Protein AF-A0A381XZ27-F1 (afdb_monomer)

pLDDT: mean 85.84, std 11.31, range [54.41, 98.31]

Solvent-accessible surface area (backbone atoms only — not comparable to full-atom values): 4743 Å² total; per-residue (Å²): 134,87,82,53,70,68,58,55,52,53,52,52,55,59,58,56,59,68,64,72,80,69,72,88,74,86,70,75,77,78,86,76,81,84,76,83,74,84,76,57,49,49,76,47,62,52,100,85,61,55,76,50,64,47,37,93,44,70,70,16,26,51,49,34,49,57,49,55,67,69,73,108

Structure (mmCIF, N/CA/C/O backbone):
data_AF-A0A381XZ27-F1
#
_entry.id   AF-A0A381XZ27-F1
#
loop_
_atom_site.group_PDB
_atom_site.id
_atom_site.type_symbol
_atom_site.label_atom_id
_atom_site.label_alt_id
_atom_site.label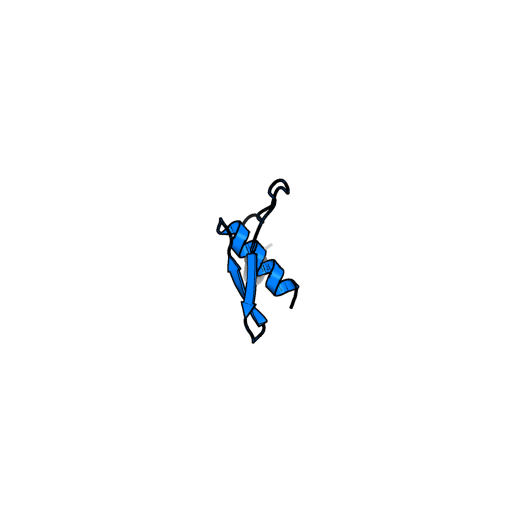_comp_id
_atom_site.label_asym_id
_atom_site.label_entity_id
_atom_site.label_seq_id
_atom_site.pdbx_PDB_ins_code
_atom_site.Cartn_x
_atom_site.Cartn_y
_atom_site.Cartn_z
_atom_site.occupancy
_atom_site.B_iso_or_equiv
_atom_site.auth_seq_id
_atom_site.auth_comp_id
_atom_site.auth_asym_id
_atom_site.auth_atom_id
_atom_site.pdbx_PDB_model_num
ATOM 1 N N . MET A 1 1 ? 1.281 0.411 72.330 1.00 54.41 1 MET A N 1
ATOM 2 C CA . MET A 1 1 ? 2.526 0.149 71.571 1.00 54.41 1 MET A CA 1
ATOM 3 C C . MET A 1 1 ? 2.803 1.374 70.695 1.00 54.41 1 MET A C 1
ATOM 5 O O . MET A 1 1 ? 2.006 1.651 69.810 1.00 54.41 1 MET A O 1
ATOM 9 N N . LYS A 1 2 ? 3.805 2.210 71.018 1.00 58.97 2 LYS A N 1
ATOM 10 C CA . LYS A 1 2 ? 4.068 3.466 70.282 1.00 58.97 2 LYS A CA 1
ATOM 11 C C . LYS A 1 2 ? 4.806 3.138 68.983 1.00 58.97 2 LYS A C 1
ATOM 13 O O . LYS A 1 2 ? 5.981 2.798 69.027 1.00 58.97 2 LYS A O 1
ATOM 18 N N . LEU A 1 3 ? 4.109 3.218 67.850 1.00 61.81 3 LEU A N 1
ATOM 19 C CA . LEU A 1 3 ? 4.715 3.032 66.534 1.00 61.81 3 LEU A CA 1
ATOM 20 C C . LEU A 1 3 ? 5.661 4.206 66.231 1.00 61.81 3 LEU A C 1
ATOM 22 O O . LEU A 1 3 ? 5.248 5.367 66.197 1.00 61.81 3 LEU A O 1
ATOM 26 N N . ASN A 1 4 ? 6.933 3.877 66.055 1.00 76.94 4 ASN A N 1
ATOM 27 C CA . ASN A 1 4 ? 8.076 4.762 65.869 1.00 76.94 4 ASN A CA 1
ATOM 28 C C . ASN A 1 4 ? 7.930 5.538 64.551 1.00 76.94 4 ASN A C 1
ATOM 30 O O . ASN A 1 4 ? 7.614 4.953 63.517 1.00 76.94 4 ASN A O 1
ATOM 34 N N . SER A 1 5 ? 8.183 6.852 64.578 1.00 77.69 5 SER A N 1
ATOM 35 C CA . SER A 1 5 ? 7.997 7.750 63.420 1.00 77.69 5 SER A CA 1
ATOM 36 C C . SER A 1 5 ? 8.729 7.257 62.163 1.00 77.69 5 SER A C 1
ATOM 38 O O . SER A 1 5 ? 8.192 7.301 61.060 1.00 77.69 5 SER A O 1
ATOM 40 N N . THR A 1 6 ? 9.908 6.661 62.341 1.00 81.31 6 THR A N 1
ATOM 41 C CA . THR A 1 6 ? 10.713 6.064 61.270 1.00 81.31 6 THR A CA 1
ATOM 42 C C . THR A 1 6 ? 10.008 4.900 60.570 1.00 81.31 6 THR A C 1
ATOM 44 O O . THR A 1 6 ? 10.075 4.788 59.350 1.00 81.31 6 THR A O 1
ATOM 47 N N . ILE A 1 7 ? 9.269 4.064 61.312 1.00 82.06 7 ILE A N 1
ATOM 48 C CA . ILE A 1 7 ? 8.523 2.935 60.736 1.00 82.06 7 ILE A CA 1
ATOM 49 C C . ILE A 1 7 ? 7.389 3.446 59.845 1.00 82.06 7 ILE A C 1
ATOM 51 O O . ILE A 1 7 ? 7.162 2.879 58.778 1.00 82.06 7 ILE A O 1
ATOM 55 N N . LYS A 1 8 ? 6.734 4.551 60.234 1.00 81.38 8 LYS A N 1
ATOM 56 C CA . LYS A 1 8 ? 5.680 5.199 59.435 1.00 81.38 8 LYS A CA 1
ATOM 57 C C . LYS A 1 8 ? 6.221 5.762 58.119 1.00 81.38 8 LYS A C 1
ATOM 59 O O . LYS A 1 8 ? 5.589 5.602 57.083 1.00 81.38 8 LYS A O 1
ATOM 64 N N . ILE A 1 9 ? 7.401 6.384 58.152 1.00 83.62 9 ILE A N 1
ATOM 65 C CA . ILE A 1 9 ? 8.047 6.939 56.951 1.00 83.62 9 ILE A CA 1
ATOM 66 C C . ILE A 1 9 ? 8.386 5.820 55.959 1.00 83.62 9 ILE A C 1
ATOM 68 O O . ILE A 1 9 ? 8.094 5.946 54.772 1.00 83.62 9 ILE A O 1
ATOM 72 N N . ILE A 1 10 ? 8.923 4.699 56.448 1.00 85.81 10 ILE A N 1
ATOM 73 C CA . ILE A 1 10 ? 9.259 3.543 55.603 1.00 85.81 10 ILE A CA 1
ATOM 74 C C . ILE A 1 10 ? 7.997 2.932 54.978 1.00 85.81 10 ILE A C 1
ATOM 76 O O . ILE A 1 10 ? 8.004 2.594 53.797 1.00 85.81 10 ILE A O 1
ATOM 80 N N . THR A 1 11 ? 6.894 2.838 55.730 1.00 82.19 11 THR A N 1
ATOM 81 C CA . THR A 1 11 ? 5.629 2.308 55.187 1.00 82.19 11 THR A CA 1
ATOM 82 C C . THR A 1 11 ? 5.013 3.228 54.134 1.00 82.19 11 THR A C 1
ATOM 84 O O . THR A 1 11 ? 4.528 2.735 53.119 1.00 82.19 11 THR A O 1
ATOM 87 N N . ILE A 1 12 ? 5.068 4.549 54.325 1.00 83.69 12 ILE A N 1
ATOM 88 C CA . ILE A 1 12 ? 4.568 5.525 53.341 1.00 83.69 12 ILE A CA 1
ATOM 89 C C . ILE A 1 12 ? 5.407 5.492 52.057 1.00 83.69 12 ILE A C 1
ATOM 91 O O . ILE A 1 12 ? 4.850 5.497 50.960 1.00 83.69 12 ILE A O 1
ATOM 95 N N . LEU A 1 13 ? 6.735 5.408 52.183 1.00 81.75 13 LEU A N 1
ATOM 96 C CA . LEU A 1 13 ? 7.637 5.355 51.032 1.00 81.75 13 LEU A CA 1
ATOM 97 C C . LEU A 1 13 ? 7.460 4.061 50.220 1.00 81.75 13 LEU A C 1
ATOM 99 O O . LEU A 1 13 ? 7.421 4.105 48.992 1.00 81.75 13 LEU A O 1
ATOM 103 N N . ALA A 1 14 ? 7.287 2.922 50.899 1.00 79.94 14 ALA A N 1
ATOM 104 C CA . ALA A 1 14 ? 7.018 1.641 50.249 1.00 79.94 14 ALA A CA 1
ATOM 105 C C . ALA A 1 14 ? 5.661 1.632 49.521 1.00 79.94 14 ALA A C 1
ATOM 107 O O . ALA A 1 14 ? 5.568 1.143 48.397 1.00 79.94 14 ALA A O 1
ATOM 108 N N . LEU A 1 15 ? 4.621 2.223 50.120 1.00 79.56 15 LEU A N 1
ATOM 109 C CA . LEU A 1 15 ? 3.290 2.304 49.513 1.00 79.56 15 LEU A CA 1
ATOM 110 C C . LEU A 1 15 ? 3.251 3.254 48.301 1.00 79.56 15 LEU A C 1
ATOM 112 O O . LEU A 1 15 ? 2.563 2.972 47.321 1.00 79.56 15 LEU A O 1
ATOM 116 N N . GLY A 1 16 ? 4.023 4.346 48.337 1.00 75.31 16 GLY A N 1
ATOM 117 C CA . GLY A 1 16 ? 4.146 5.290 47.222 1.00 75.31 16 GLY A CA 1
ATOM 118 C C . GLY A 1 16 ? 4.825 4.698 45.981 1.00 75.31 16 GLY A C 1
ATOM 119 O O . GLY A 1 16 ? 4.463 5.048 44.862 1.00 75.31 16 GLY A O 1
ATOM 120 N N . CYS A 1 17 ? 5.760 3.758 46.155 1.00 73.50 17 CYS A N 1
ATOM 121 C CA . CYS A 1 17 ? 6.472 3.116 45.044 1.00 73.50 17 CYS A CA 1
ATOM 122 C C . CYS A 1 17 ? 5.544 2.248 44.168 1.00 73.50 17 CYS A C 1
ATOM 124 O O . CYS A 1 17 ? 5.654 2.261 42.942 1.00 73.50 17 CYS A O 1
ATOM 126 N N . CYS A 1 18 ? 4.575 1.559 44.779 1.00 65.31 18 CYS A N 1
ATOM 127 C CA . CYS A 1 18 ? 3.648 0.668 44.071 1.00 65.31 18 CYS A CA 1
ATOM 128 C C . CYS A 1 18 ? 2.655 1.406 43.154 1.00 65.31 18 CYS A C 1
ATOM 130 O O . CYS A 1 18 ? 2.144 0.819 42.202 1.00 65.31 18 CYS A O 1
ATOM 132 N N . LEU A 1 19 ? 2.381 2.687 43.416 1.00 69.50 19 LEU A N 1
ATOM 133 C CA . LEU A 1 19 ? 1.391 3.475 42.672 1.00 69.50 19 LEU A CA 1
ATOM 134 C C . LEU A 1 19 ? 1.942 4.069 41.361 1.00 69.50 19 LEU A C 1
ATOM 136 O O . LEU A 1 19 ? 1.159 4.422 40.483 1.00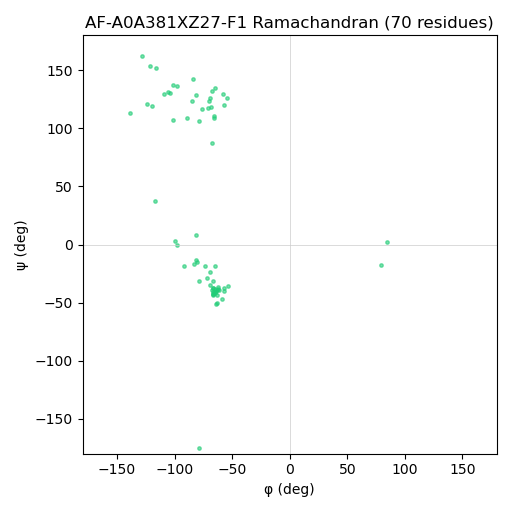 69.50 19 LEU A O 1
ATOM 140 N N . SER A 1 20 ? 3.266 4.131 41.181 1.00 70.94 20 SER A N 1
ATOM 141 C CA . SER A 1 20 ? 3.888 4.775 40.009 1.00 70.94 20 SER A CA 1
ATOM 142 C C . SER A 1 20 ? 3.926 3.914 38.738 1.00 70.94 20 SER A C 1
ATOM 144 O O . SER A 1 20 ? 4.149 4.452 37.659 1.00 70.94 20 SER A O 1
ATOM 146 N N . CYS A 1 21 ? 3.708 2.596 38.823 1.00 69.81 21 CYS A N 1
ATOM 147 C CA . CYS A 1 21 ? 3.819 1.689 37.664 1.00 69.81 21 CYS A CA 1
ATOM 148 C C . CYS A 1 21 ? 2.485 1.345 36.975 1.00 69.81 21 CYS A C 1
ATOM 150 O O . CYS A 1 21 ? 2.490 0.610 35.995 1.00 69.81 21 CYS A O 1
ATOM 152 N N . SER A 1 22 ? 1.346 1.857 37.457 1.00 72.12 22 SER A N 1
ATOM 153 C CA . SER A 1 22 ? 0.010 1.441 36.982 1.00 72.12 22 SER A CA 1
ATOM 154 C C . SER A 1 22 ? -0.785 2.575 36.324 1.00 72.12 22 SER A C 1
ATOM 156 O O . SER A 1 22 ? -1.997 2.682 36.507 1.00 72.12 22 SER A O 1
ATOM 158 N N . GLY A 1 23 ? -0.114 3.453 35.574 1.00 73.81 23 GLY A N 1
ATOM 159 C CA . GLY A 1 23 ? -0.803 4.455 34.761 1.00 73.81 23 GLY A CA 1
ATOM 160 C C . GLY A 1 23 ? -1.574 3.784 33.613 1.00 73.81 23 GLY A C 1
ATOM 161 O O . GLY A 1 23 ? -0.991 2.945 32.923 1.00 73.81 23 GLY A O 1
ATOM 162 N N . PRO A 1 24 ? -2.856 4.116 33.373 1.00 73.19 24 PRO A N 1
ATOM 163 C CA . PRO A 1 24 ? -3.585 3.581 32.231 1.00 73.19 24 PRO A CA 1
ATOM 164 C C . PRO A 1 24 ? -2.955 4.107 30.938 1.00 73.19 24 PRO A C 1
ATOM 166 O O . PRO A 1 24 ? -3.035 5.293 30.620 1.00 73.19 24 PRO A O 1
ATOM 169 N N . VAL A 1 25 ? -2.312 3.219 30.183 1.00 74.31 25 VAL A N 1
ATOM 170 C CA . VAL A 1 25 ? -1.906 3.506 28.808 1.00 74.31 25 VAL A CA 1
ATOM 171 C C . VAL A 1 25 ? -3.163 3.405 27.951 1.00 74.31 25 VAL A C 1
ATOM 173 O O . VAL A 1 25 ? -3.761 2.334 27.852 1.00 74.31 25 VAL A O 1
ATOM 176 N N . ASN A 1 26 ? -3.580 4.514 27.337 1.00 77.31 26 ASN A N 1
ATOM 177 C CA . ASN A 1 26 ? -4.624 4.497 26.314 1.00 77.31 26 ASN A CA 1
ATOM 178 C C . ASN A 1 26 ? -4.073 3.766 25.087 1.00 77.31 26 ASN A C 1
ATOM 180 O O . ASN A 1 26 ? -3.474 4.373 24.200 1.00 77.31 26 ASN A O 1
ATOM 184 N N . HIS A 1 27 ? -4.220 2.444 25.065 1.00 75.19 27 HIS A N 1
ATOM 185 C CA . HIS A 1 27 ? -3.868 1.652 23.903 1.00 75.19 27 HIS A CA 1
ATOM 186 C C . HIS A 1 27 ? -4.902 1.950 22.820 1.00 75.19 27 HIS A C 1
ATOM 188 O O . HIS A 1 27 ? -6.093 1.687 22.994 1.00 75.19 27 HIS A O 1
ATOM 194 N N . ILE A 1 28 ? -4.454 2.511 21.699 1.00 82.00 28 ILE A N 1
ATOM 195 C CA . ILE A 1 28 ? -5.292 2.650 20.509 1.00 82.00 28 ILE A CA 1
ATOM 196 C C . ILE A 1 28 ? -5.750 1.236 20.152 1.00 82.00 28 ILE A C 1
ATOM 198 O O . ILE A 1 28 ? -4.915 0.351 19.964 1.00 82.00 28 ILE A O 1
ATOM 202 N N . SER A 1 29 ? -7.058 0.976 20.136 1.00 82.31 29 SER A N 1
ATOM 203 C CA . SER A 1 29 ? -7.566 -0.356 19.802 1.00 82.31 29 SER A CA 1
ATOM 204 C C . SER A 1 29 ? -6.994 -0.779 18.444 1.00 82.31 29 SER A C 1
ATOM 206 O O . SER A 1 29 ? -7.137 -0.008 17.488 1.00 82.31 29 SER A O 1
ATOM 208 N N . PRO A 1 30 ? -6.343 -1.949 18.331 1.00 77.88 30 PRO A N 1
ATOM 209 C CA . PRO A 1 30 ? -5.769 -2.373 17.064 1.00 77.88 30 PRO A CA 1
ATOM 210 C C . PRO A 1 30 ? -6.869 -2.441 16.004 1.00 77.88 30 PRO A C 1
ATOM 212 O O . PRO A 1 30 ? -7.932 -3.022 16.230 1.00 77.88 30 PRO A O 1
ATOM 215 N N . TYR A 1 31 ? -6.628 -1.813 14.852 1.00 78.69 31 TYR A N 1
ATOM 216 C CA . TYR A 1 31 ? -7.556 -1.878 13.731 1.00 78.69 31 TYR A CA 1
ATOM 217 C C . TYR A 1 31 ? -7.595 -3.317 13.217 1.00 78.69 31 TYR A C 1
ATOM 219 O O . TYR A 1 31 ? -6.631 -3.809 12.631 1.00 78.69 31 TYR A O 1
ATOM 227 N N . GLN A 1 32 ? -8.708 -4.009 13.455 1.00 78.31 32 GLN A N 1
ATOM 228 C CA . GLN A 1 32 ? -8.924 -5.345 12.920 1.00 78.31 32 GLN A CA 1
ATOM 229 C C . GLN A 1 32 ? -9.586 -5.239 11.555 1.00 78.31 32 GLN A C 1
ATOM 231 O O . GLN A 1 32 ? -10.765 -4.902 11.427 1.00 78.31 32 GLN A O 1
ATOM 236 N N . TYR A 1 33 ? -8.811 -5.549 10.523 1.00 77.62 33 TYR A N 1
ATOM 237 C CA . TYR A 1 33 ? -9.341 -5.668 9.183 1.00 77.62 33 TYR A CA 1
ATOM 238 C C . TYR A 1 33 ? -10.233 -6.911 9.069 1.00 77.62 33 TYR A C 1
ATOM 240 O O . TYR A 1 33 ? -9.795 -8.025 9.345 1.00 77.62 33 TYR A O 1
ATOM 248 N N . LYS A 1 34 ? -11.491 -6.728 8.657 1.00 80.06 34 LYS A N 1
ATOM 249 C CA . LYS A 1 34 ? -12.509 -7.794 8.630 1.00 80.06 34 LYS A CA 1
ATOM 250 C C . LYS A 1 34 ? -12.451 -8.723 7.407 1.00 80.06 34 LYS A C 1
ATOM 252 O O . LYS A 1 34 ? -13.334 -9.546 7.248 1.00 80.06 34 LYS A O 1
ATOM 257 N N . GLY A 1 35 ? -11.424 -8.622 6.563 1.00 75.12 35 GLY A N 1
ATOM 258 C CA . GLY A 1 35 ? -11.145 -9.594 5.493 1.00 75.12 35 GLY A CA 1
ATOM 259 C C . GLY A 1 35 ? -11.993 -9.473 4.222 1.00 75.12 35 GLY A C 1
ATOM 260 O O . GLY A 1 35 ? -11.568 -9.955 3.180 1.00 75.12 35 GLY A O 1
ATOM 261 N N . ASP A 1 36 ? -13.136 -8.788 4.261 1.00 79.62 36 ASP A N 1
ATOM 262 C CA . ASP A 1 36 ? -14.104 -8.853 3.153 1.00 79.62 36 ASP A CA 1
ATOM 263 C C . ASP A 1 36 ? -13.791 -7.948 1.948 1.00 79.62 36 ASP A C 1
ATOM 265 O O . ASP A 1 36 ? -14.422 -8.091 0.899 1.00 79.62 36 ASP A O 1
ATOM 269 N N . LYS A 1 37 ? -12.861 -6.986 2.057 1.00 82.38 37 LYS A N 1
ATOM 270 C CA . LYS A 1 37 ? -12.482 -6.134 0.910 1.00 82.38 37 LYS A CA 1
ATOM 271 C C . LYS A 1 37 ? -11.210 -6.669 0.244 1.00 82.38 37 LYS A C 1
ATOM 273 O O . LYS A 1 37 ? -10.224 -7.015 0.895 1.00 82.38 37 LYS A O 1
ATOM 278 N N . ALA A 1 38 ? -11.217 -6.694 -1.078 1.00 88.00 38 ALA A N 1
ATOM 279 C CA . ALA A 1 38 ? -9.994 -6.846 -1.845 1.00 88.00 38 ALA A CA 1
ATOM 280 C C . ALA A 1 38 ? -9.358 -5.461 -2.011 1.00 88.00 38 ALA A C 1
ATOM 282 O O . ALA A 1 38 ? -10.015 -4.549 -2.514 1.00 88.00 38 ALA A O 1
ATOM 283 N N . PHE A 1 39 ? -8.104 -5.311 -1.588 1.00 93.62 39 PHE A N 1
ATOM 284 C CA . PHE A 1 39 ? -7.315 -4.116 -1.878 1.00 93.62 39 PHE A CA 1
ATOM 285 C C . PHE A 1 39 ? -6.672 -4.239 -3.251 1.00 93.62 39 PHE A C 1
ATOM 287 O O . PHE A 1 39 ? -6.252 -5.330 -3.652 1.00 93.62 39 PHE A O 1
AT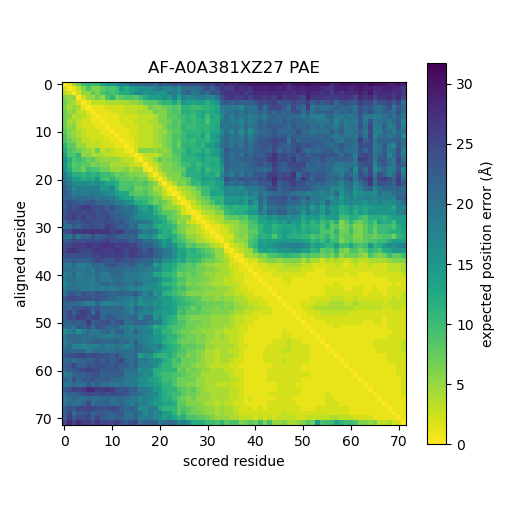OM 294 N N . LYS A 1 40 ? -6.595 -3.128 -3.983 1.00 95.38 40 LYS A N 1
ATOM 295 C CA . LYS A 1 40 ? -6.014 -3.126 -5.328 1.00 95.38 40 LYS A CA 1
ATOM 296 C C . LYS A 1 40 ? -5.138 -1.905 -5.566 1.00 95.38 40 LYS A C 1
ATOM 298 O O . LYS A 1 40 ? -5.645 -0.799 -5.726 1.00 95.38 40 LYS A O 1
ATOM 303 N N . ALA A 1 41 ? -3.840 -2.145 -5.716 1.00 97.62 41 ALA A N 1
ATOM 304 C CA . ALA A 1 41 ? -2.864 -1.144 -6.124 1.00 97.62 41 ALA A CA 1
ATOM 305 C C . ALA A 1 41 ? -2.230 -1.500 -7.473 1.00 97.62 41 ALA A C 1
ATOM 307 O O . ALA A 1 41 ? -2.122 -2.672 -7.832 1.00 97.62 41 ALA A O 1
ATOM 308 N N . THR A 1 42 ? -1.803 -0.480 -8.214 1.00 98.31 42 THR A N 1
ATOM 309 C CA . THR A 1 42 ? -0.891 -0.624 -9.358 1.00 98.31 42 THR A CA 1
ATOM 310 C C . THR A 1 42 ? 0.459 -0.045 -8.961 1.00 98.31 42 THR A C 1
ATOM 312 O O . THR A 1 42 ? 0.507 1.076 -8.457 1.00 98.31 42 THR A O 1
ATOM 315 N N . ILE A 1 43 ? 1.535 -0.802 -9.170 1.00 98.00 43 ILE A N 1
ATOM 316 C CA . ILE A 1 43 ? 2.895 -0.423 -8.778 1.00 98.00 43 ILE A CA 1
ATOM 317 C C . ILE A 1 43 ? 3.749 -0.376 -10.044 1.00 98.00 43 ILE A C 1
ATOM 319 O O . ILE A 1 43 ? 3.890 -1.385 -10.731 1.00 98.00 43 ILE A O 1
ATOM 323 N N . TYR A 1 44 ? 4.309 0.793 -10.349 1.00 98.00 44 TYR A N 1
ATOM 324 C CA . TYR A 1 44 ? 5.331 0.948 -11.383 1.00 98.00 44 TYR A CA 1
ATOM 325 C C . TYR A 1 44 ? 6.674 1.161 -10.702 1.00 98.00 44 TYR A C 1
ATOM 327 O O . TYR A 1 44 ? 6.771 2.004 -9.816 1.00 98.00 44 TYR A O 1
ATOM 335 N N . ARG A 1 45 ? 7.708 0.429 -11.110 1.00 97.25 45 ARG A N 1
ATOM 336 C CA . ARG A 1 45 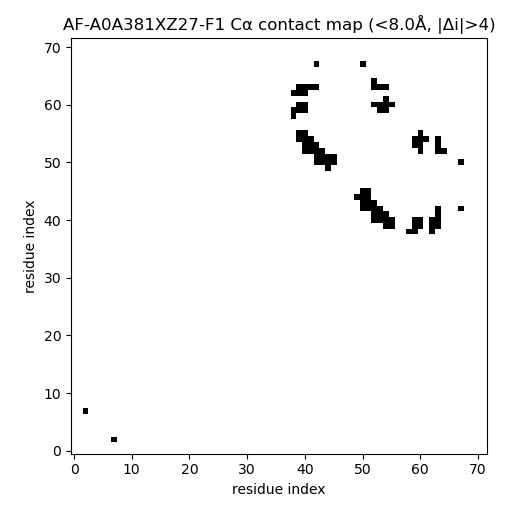? 9.075 0.661 -10.632 1.00 97.25 45 ARG A CA 1
ATOM 337 C C . ARG A 1 45 ? 9.861 1.423 -11.687 1.00 97.25 45 ARG A C 1
ATOM 339 O O . ARG A 1 45 ? 9.730 1.141 -12.879 1.00 97.25 45 ARG A O 1
ATOM 346 N N . ASP A 1 46 ? 10.633 2.408 -11.249 1.00 96.50 46 ASP A N 1
ATOM 347 C CA . ASP A 1 46 ? 11.528 3.152 -12.130 1.00 96.50 46 ASP A CA 1
ATOM 348 C C . ASP A 1 46 ? 12.822 2.365 -12.433 1.00 96.50 46 ASP A C 1
ATOM 350 O O . ASP A 1 46 ? 12.991 1.214 -12.028 1.00 96.50 46 ASP A O 1
ATOM 354 N N . ASN A 1 47 ? 13.762 2.991 -13.149 1.00 97.62 47 ASN A N 1
ATOM 355 C CA . ASN A 1 47 ? 15.038 2.360 -13.504 1.00 97.62 47 ASN A CA 1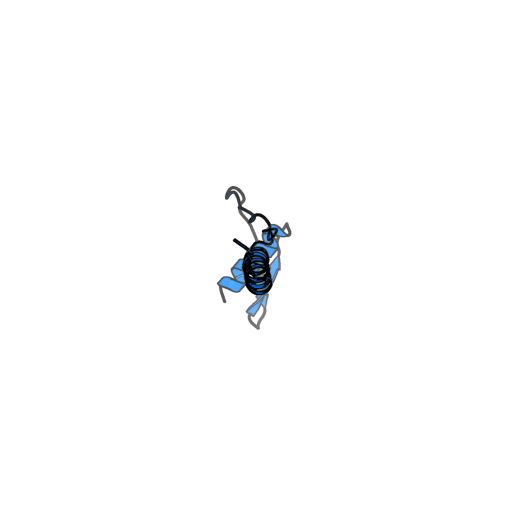
ATOM 356 C C . ASN A 1 47 ? 15.935 2.048 -12.287 1.00 97.62 47 ASN A C 1
ATOM 358 O O . ASN A 1 47 ? 16.864 1.253 -12.398 1.00 97.62 47 ASN A O 1
ATOM 362 N N . MET A 1 48 ? 15.686 2.682 -11.142 1.00 95.88 48 MET A N 1
ATOM 363 C CA . MET A 1 48 ? 16.390 2.445 -9.881 1.00 95.88 48 MET A CA 1
ATOM 364 C C . MET A 1 48 ? 15.593 1.533 -8.933 1.00 95.88 48 MET A C 1
ATOM 366 O O . MET A 1 48 ? 16.045 1.278 -7.820 1.00 95.88 48 MET A O 1
ATOM 370 N N . GLY A 1 49 ? 14.433 1.027 -9.366 1.00 94.44 49 GLY A N 1
ATOM 371 C CA . GLY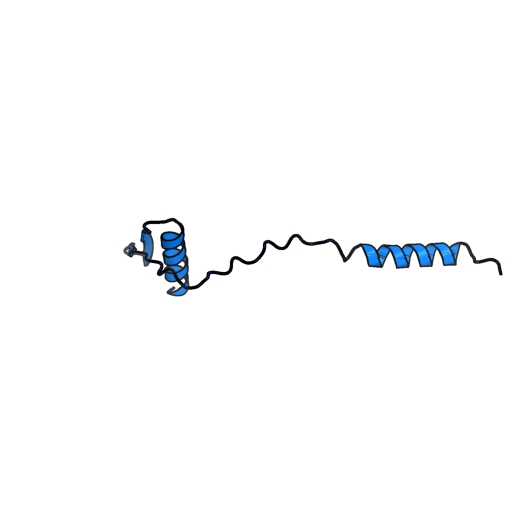 A 1 49 ? 13.564 0.153 -8.583 1.00 94.44 49 GLY A CA 1
ATOM 372 C C . GLY A 1 49 ? 12.605 0.881 -7.637 1.00 94.44 49 GLY A C 1
ATOM 373 O O . GLY A 1 49 ? 11.852 0.204 -6.933 1.00 94.44 49 GLY A O 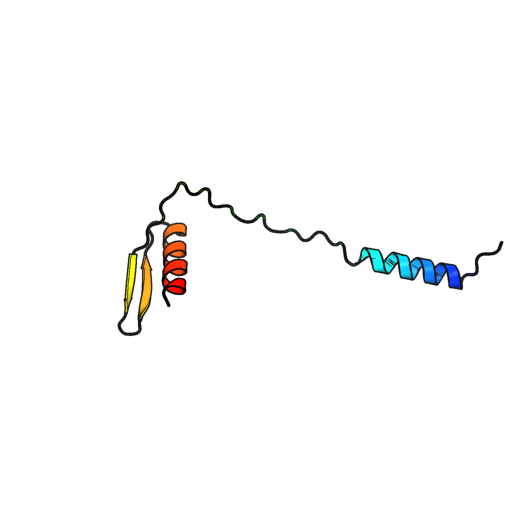1
ATOM 374 N N . VAL A 1 50 ? 12.582 2.220 -7.622 1.00 97.00 50 VAL A N 1
ATOM 375 C CA . VAL A 1 50 ? 11.736 3.009 -6.714 1.00 97.00 50 VAL A CA 1
ATOM 376 C C . VAL A 1 50 ? 10.260 2.843 -7.104 1.00 97.00 50 VAL A C 1
ATOM 378 O O . VAL A 1 50 ? 9.909 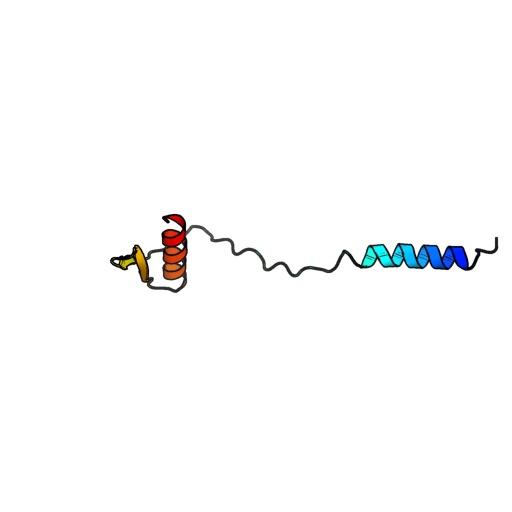3.062 -8.270 1.00 97.00 50 VAL A O 1
ATOM 381 N N . PRO A 1 51 ? 9.374 2.452 -6.166 1.00 98.12 51 PRO A N 1
ATOM 382 C CA . PRO A 1 51 ? 7.975 2.197 -6.481 1.00 98.12 51 PRO A CA 1
ATOM 383 C C . PRO A 1 51 ? 7.138 3.487 -6.541 1.00 98.12 51 PRO A C 1
ATOM 385 O O . PRO A 1 51 ? 7.067 4.265 -5.591 1.00 98.12 51 PRO A O 1
ATOM 388 N N . HIS A 1 52 ? 6.408 3.656 -7.641 1.00 98.00 52 HIS A N 1
ATOM 389 C CA . HIS A 1 52 ? 5.316 4.611 -7.819 1.00 98.00 52 HIS A CA 1
ATOM 390 C C . HIS A 1 52 ? 3.978 3.871 -7.686 1.00 98.00 52 HIS A C 1
ATOM 392 O O . HIS A 1 52 ? 3.586 3.102 -8.570 1.00 98.00 52 HIS A O 1
ATOM 398 N N . ILE A 1 53 ? 3.288 4.085 -6.565 1.00 98.31 53 ILE A N 1
ATOM 399 C CA . ILE A 1 53 ? 2.106 3.311 -6.167 1.00 98.31 53 ILE A CA 1
ATOM 400 C C . ILE A 1 53 ? 0.828 4.117 -6.396 1.00 98.31 53 ILE A C 1
ATOM 402 O O . ILE A 1 53 ? 0.702 5.251 -5.936 1.00 98.31 53 ILE A O 1
ATOM 406 N N . PHE A 1 54 ? -0.149 3.497 -7.057 1.00 98.25 54 PHE A N 1
ATOM 407 C CA . PHE A 1 54 ? -1.450 4.092 -7.349 1.00 98.25 54 PHE A CA 1
ATOM 408 C C . PHE A 1 54 ? -2.580 3.213 -6.810 1.00 98.25 54 PHE A C 1
ATOM 410 O O . PHE A 1 54 ? -2.727 2.056 -7.211 1.00 98.25 54 PHE A O 1
ATOM 417 N N . GLY A 1 55 ? -3.402 3.783 -5.930 1.00 97.38 55 GLY A N 1
ATOM 418 C CA . GLY A 1 55 ? -4.637 3.187 -5.420 1.00 97.38 55 GLY A CA 1
ATOM 419 C C . GLY A 1 55 ? -5.841 4.076 -5.726 1.00 97.38 55 GLY A C 1
ATOM 420 O O . GLY A 1 55 ? -5.701 5.289 -5.870 1.00 97.38 55 GLY A O 1
ATOM 421 N N . LYS A 1 56 ? -7.039 3.485 -5.832 1.00 97.19 56 LYS A N 1
ATOM 422 C CA . LYS A 1 56 ? -8.287 4.260 -5.990 1.00 97.19 56 LYS A CA 1
ATOM 423 C C . LYS A 1 56 ? -8.677 4.972 -4.692 1.00 97.19 56 LYS A C 1
ATOM 425 O O . LYS A 1 56 ? -9.343 6.003 -4.726 1.00 97.19 56 LYS A O 1
ATOM 430 N N . THR A 1 57 ? -8.293 4.388 -3.564 1.00 95.75 57 THR A N 1
ATOM 431 C CA . THR A 1 57 ? -8.491 4.920 -2.219 1.00 95.75 57 THR A CA 1
ATOM 432 C C . THR A 1 57 ? -7.163 4.930 -1.472 1.00 95.75 57 THR A C 1
ATOM 434 O O . THR A 1 57 ? -6.243 4.191 -1.831 1.00 95.75 57 THR A O 1
ATOM 437 N N . ASP A 1 58 ? -7.074 5.707 -0.395 1.00 95.81 58 ASP A N 1
ATOM 438 C CA . ASP A 1 58 ? -5.881 5.734 0.460 1.00 95.81 58 ASP A CA 1
ATOM 439 C C . ASP A 1 58 ? -5.544 4.339 1.001 1.00 95.81 58 ASP A C 1
ATOM 441 O O . ASP A 1 58 ? -4.381 3.951 1.041 1.00 95.81 58 ASP A O 1
ATOM 445 N N . ALA A 1 59 ? -6.562 3.540 1.341 1.00 93.56 59 ALA A N 1
ATOM 446 C CA . ALA A 1 59 ? -6.372 2.171 1.812 1.00 93.56 59 ALA A CA 1
ATOM 447 C C . ALA A 1 59 ? -5.727 1.270 0.744 1.00 93.56 59 ALA A C 1
ATOM 449 O O . ALA A 1 59 ? -4.847 0.474 1.062 1.00 93.56 59 ALA A O 1
ATOM 450 N N . ASP A 1 60 ? -6.118 1.427 -0.523 1.00 96.25 60 ASP A N 1
ATOM 451 C CA . ASP A 1 60 ? -5.504 0.704 -1.638 1.00 96.25 60 ASP A CA 1
ATOM 452 C C . ASP A 1 60 ? -4.047 1.130 -1.860 1.00 96.25 60 ASP A C 1
ATOM 454 O O . ASP A 1 60 ? -3.179 0.285 -2.074 1.00 96.25 60 ASP A O 1
ATOM 458 N N . ALA A 1 61 ? -3.759 2.434 -1.791 1.00 97.31 61 ALA A N 1
ATOM 459 C CA . ALA A 1 61 ? -2.405 2.954 -1.974 1.00 97.31 61 ALA A CA 1
ATOM 460 C C . ALA A 1 61 ? -1.469 2.508 -0.839 1.00 97.31 61 ALA A C 1
ATOM 462 O O . ALA A 1 61 ? -0.358 2.049 -1.098 1.00 97.31 61 ALA A O 1
ATOM 463 N N . VAL A 1 62 ? -1.936 2.569 0.412 1.00 96.06 62 VAL A N 1
ATOM 464 C CA . VAL A 1 62 ? -1.185 2.096 1.586 1.00 96.06 62 VAL A CA 1
ATOM 465 C C . VAL A 1 62 ? -0.962 0.585 1.528 1.00 96.06 62 VAL A C 1
ATOM 467 O O . VAL A 1 62 ? 0.128 0.122 1.858 1.00 96.06 62 VAL A O 1
ATOM 470 N N . PHE A 1 63 ? -1.946 -0.187 1.058 1.00 95.00 63 PHE A N 1
ATOM 471 C CA . PHE A 1 63 ? -1.755 -1.613 0.796 1.00 95.00 63 PHE A CA 1
ATOM 472 C C . PHE A 1 63 ? -0.635 -1.853 -0.230 1.00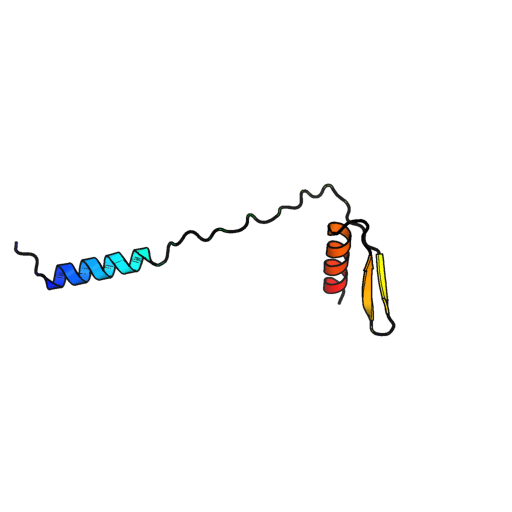 95.00 63 PHE A C 1
ATOM 474 O O . PHE A 1 63 ? 0.254 -2.664 0.019 1.00 95.00 63 PHE A O 1
ATOM 481 N N . GLY A 1 64 ? -0.633 -1.119 -1.348 1.00 97.00 64 GLY A N 1
ATOM 482 C CA . GLY A 1 64 ? 0.426 -1.210 -2.359 1.00 97.00 64 GLY A CA 1
ATOM 483 C C . GLY A 1 64 ? 1.809 -0.818 -1.833 1.00 97.00 64 GLY A C 1
ATOM 484 O O . GLY A 1 64 ? 2.796 -1.458 -2.183 1.00 97.00 64 GLY A O 1
ATOM 485 N N . LEU A 1 65 ? 1.877 0.184 -0.951 1.00 97.38 65 LEU A N 1
ATOM 486 C CA . LEU A 1 65 ? 3.106 0.583 -0.263 1.00 97.38 65 LEU A CA 1
ATOM 487 C C . LEU A 1 65 ? 3.645 -0.530 0.631 1.00 97.38 65 LEU A C 1
ATOM 489 O O . LEU A 1 65 ? 4.817 -0.881 0.527 1.00 97.38 65 LEU A O 1
ATOM 493 N N . ALA A 1 66 ? 2.789 -1.098 1.482 1.00 96.50 66 ALA A N 1
ATOM 494 C CA . ALA A 1 66 ? 3.172 -2.197 2.358 1.00 96.50 66 ALA A CA 1
ATOM 495 C C . ALA A 1 66 ? 3.624 -3.428 1.558 1.00 96.50 66 ALA A C 1
ATOM 497 O O . ALA A 1 66 ? 4.592 -4.076 1.943 1.00 96.50 66 ALA A O 1
ATOM 498 N N . TYR A 1 67 ? 2.956 -3.723 0.437 1.00 96.38 67 TYR A N 1
ATOM 499 C CA . TYR A 1 67 ? 3.341 -4.816 -0.454 1.00 96.38 67 TYR A CA 1
ATOM 500 C C . TYR A 1 67 ? 4.714 -4.580 -1.095 1.00 96.38 67 TYR A C 1
ATOM 502 O O . TYR A 1 67 ? 5.577 -5.443 -0.983 1.00 96.38 67 TYR A O 1
ATOM 510 N N . ALA A 1 68 ? 4.947 -3.412 -1.709 1.00 97.31 68 ALA A N 1
ATOM 511 C CA . ALA A 1 68 ? 6.232 -3.086 -2.339 1.00 97.31 68 ALA A CA 1
ATOM 512 C C . ALA A 1 68 ? 7.401 -3.177 -1.345 1.00 97.31 68 ALA A C 1
ATOM 514 O O . ALA A 1 68 ? 8.455 -3.705 -1.671 1.00 97.31 68 ALA A O 1
ATOM 515 N N . HIS A 1 69 ? 7.184 -2.710 -0.113 1.00 96.69 69 HIS A N 1
ATOM 516 C CA . HIS A 1 69 ? 8.189 -2.743 0.949 1.00 96.69 69 HIS A CA 1
ATOM 517 C C . HIS A 1 69 ? 8.431 -4.145 1.534 1.00 96.69 69 HIS A C 1
ATOM 519 O O . HIS A 1 69 ? 9.415 -4.342 2.233 1.00 96.69 69 HIS A O 1
ATOM 525 N N . ALA A 1 70 ? 7.511 -5.093 1.329 1.00 96.56 70 ALA A N 1
ATOM 526 C CA . ALA A 1 70 ? 7.682 -6.493 1.724 1.00 96.56 70 ALA A CA 1
ATOM 527 C C . ALA A 1 70 ? 8.281 -7.356 0.601 1.00 96.56 70 ALA A C 1
ATOM 529 O O . ALA A 1 70 ? 8.730 -8.471 0.859 1.00 96.56 70 ALA A O 1
ATOM 530 N N . GLU A 1 71 ? 8.213 -6.874 -0.638 1.00 94.12 71 GLU A N 1
ATOM 531 C CA . GLU A 1 71 ? 8.815 -7.509 -1.809 1.00 94.12 71 GLU A CA 1
ATOM 532 C C . GLU A 1 71 ? 10.330 -7.253 -1.894 1.00 94.12 71 GLU A C 1
ATOM 534 O O . GLU A 1 71 ? 11.053 -8.121 -2.382 1.00 94.12 71 GLU A O 1
ATOM 539 N N . ASP A 1 72 ? 10.784 -6.090 -1.411 1.00 88.75 72 ASP A N 1
ATOM 540 C CA . ASP A 1 72 ? 12.195 -5.670 -1.341 1.00 88.75 72 ASP A CA 1
ATOM 541 C C . ASP A 1 72 ? 12.905 -6.201 -0.078 1.00 88.75 72 ASP A C 1
ATOM 543 O O . ASP A 1 72 ? 14.087 -6.609 -0.196 1.00 88.75 72 ASP A O 1
#

Sequence (72 aa):
MKLNSTIKIITILALGCCLSCSGPVNHISPYQYKGDKAFKATIYRDNMGVPHIFGKTDADAVFGLAYAHAED

Foldseek 3Di:
DDDDPVNVVVVVVVVVVVPVPDDDDPDDPPDDDPPPDDAAWDWDADPVGDTDIDGPDPVNRVVVVVVSVVVD

InterPro domains:
  IPR002692 Penicillin/GL-7-ACA/AHL/aculeacin-A acylase [PF01804] (40-72)
  IPR023343 Penicillin amidase type, domain 1 [G3DSA:1.10.439.10] (28-72)
  IPR029055 Nucleophile aminohydrolases, N-terminal [SSF56235] (38-72)

Organism: NCBI:txid408172

Secondary structure (DSSP, 8-state):
----HHHHHHHHHHHHHHHTT-----PPPP----S-PPP-EEEEE-TT--EEEEESSHHHHHHHHHHHHHH-

Mean predicted aligned error: 11.89 Å

Radius of gyration: 27.69 Å; Cα contacts (8 Å, |Δi|>4): 48; chains: 1; bounding box: 30×17×85 Å